Protein AF-A0A936BGB7-F1 (afdb_monomer_lite)

Radius of gyration: 13.97 Å; chains: 1; bounding box: 27×33×32 Å

pLDDT: mean 91.5, std 5.81, range [65.75, 97.38]

Foldseek 3Di:
DVPPPDDDLCLLVVLCVQQCCQCQPVVVVGHHALSPVSNLVSCCVVPNPVLSVLLVVQLVVLCVVVPPVPNVVSNVRSLVSSLVCCVVPPVRPSVNVSSVSSNVSNVVRVVD

Secondary structure (DSSP, 8-state):
-TTT---STHHHHHHHHHHHHHHTBGGGTTB----HHHHHHHHHHHHTTHHHHHHHHHHHHHHHHH-GGGHHHHHHHHHHHHHHHHHHH---HHHHHHHHHHHHHHHHHHH-

Sequence (112 aa):
YQLWGWRDWWMVLIALAPGLGHAFSPFLGGRGGKALAALLGSWIGLTLWRVPAVMLISLTFFFLLFKRKHELWAILATLAVACAYLLLFNPSPLLLTILATHLLLILWTHKR

Structure (mmCIF, N/CA/C/O backbone):
data_AF-A0A936BGB7-F1
#
_entry.id   AF-A0A936BGB7-F1
#
loop_
_atom_site.group_PDB
_atom_site.id
_atom_site.type_symbol
_atom_site.label_atom_id
_atom_site.label_alt_id
_atom_site.label_comp_id
_atom_site.label_asym_id
_atom_site.label_entity_id
_atom_site.label_seq_id
_atom_site.pdbx_PDB_ins_code
_atom_site.Cartn_x
_atom_site.Cartn_y
_atom_site.Cartn_z
_atom_site.occupancy
_atom_site.B_iso_or_equiv
_atom_site.auth_seq_id
_atom_site.auth_comp_id
_atom_site.auth_asym_id
_atom_site.auth_atom_id
_atom_site.pdbx_PDB_model_num
ATOM 1 N N . TYR A 1 1 ? 5.426 -12.786 -7.651 1.00 81.81 1 TYR A N 1
ATOM 2 C CA . TYR A 1 1 ? 5.508 -11.727 -8.681 1.00 81.81 1 TYR A CA 1
ATOM 3 C C . TYR A 1 1 ? 6.886 -11.692 -9.335 1.00 81.81 1 TYR A C 1
ATOM 5 O O . TYR A 1 1 ? 7.006 -12.198 -10.436 1.00 81.81 1 TYR A O 1
ATOM 13 N N . GLN A 1 2 ? 7.935 -11.176 -8.676 1.00 85.38 2 GLN A N 1
ATOM 14 C CA . GLN A 1 2 ? 9.247 -10.972 -9.325 1.00 85.38 2 GLN A CA 1
ATOM 15 C C . GLN A 1 2 ? 9.944 -12.278 -9.737 1.00 85.38 2 GLN A C 1
ATOM 17 O O . GLN A 1 2 ? 10.492 -12.352 -10.826 1.00 85.38 2 GLN A O 1
ATOM 22 N N . LEU A 1 3 ? 9.896 -13.306 -8.882 1.00 85.94 3 LEU A N 1
ATOM 23 C CA . LEU A 1 3 ? 10.610 -14.570 -9.118 1.00 85.94 3 LEU A CA 1
ATOM 24 C C . LEU A 1 3 ? 9.944 -15.451 -10.183 1.00 85.94 3 LEU A C 1
ATOM 26 O O . LEU A 1 3 ? 10.626 -16.074 -10.983 1.00 85.94 3 LEU A O 1
ATOM 30 N N . TRP A 1 4 ? 8.611 -15.510 -10.177 1.00 86.38 4 TRP A N 1
ATOM 31 C CA . TRP A 1 4 ? 7.833 -16.418 -11.034 1.00 86.38 4 TRP A CA 1
ATOM 32 C C . TRP A 1 4 ? 7.143 -15.718 -12.208 1.00 86.38 4 TRP A C 1
ATOM 34 O O . TRP A 1 4 ? 6.424 -16.354 -12.967 1.00 86.38 4 TRP A O 1
ATOM 44 N N . GLY A 1 5 ? 7.308 -14.401 -12.344 1.00 86.00 5 GLY A N 1
ATOM 45 C CA . GLY A 1 5 ? 6.757 -13.636 -13.463 1.00 86.00 5 GLY A CA 1
ATOM 46 C C . GLY A 1 5 ? 5.229 -13.536 -13.512 1.00 86.00 5 GLY A C 1
ATOM 47 O O . GLY A 1 5 ? 4.703 -13.030 -14.495 1.00 86.00 5 GLY A O 1
ATOM 48 N N . TRP A 1 6 ? 4.507 -13.979 -12.479 1.00 88.81 6 TRP A N 1
ATOM 49 C CA . TRP A 1 6 ? 3.046 -13.871 -12.425 1.00 88.81 6 TRP A CA 1
ATOM 50 C C . TRP A 1 6 ? 2.609 -12.406 -12.448 1.00 88.81 6 TRP A C 1
ATOM 52 O O . TRP A 1 6 ? 3.138 -11.608 -11.668 1.00 88.81 6 TRP A O 1
ATOM 62 N N . ARG A 1 7 ? 1.666 -12.068 -13.340 1.00 89.94 7 ARG A N 1
ATOM 63 C CA . ARG A 1 7 ? 1.117 -10.707 -13.527 1.00 89.94 7 ARG A CA 1
ATOM 64 C C . ARG A 1 7 ? -0.391 -10.670 -13.786 1.00 89.94 7 ARG A C 1
ATOM 66 O O . ARG A 1 7 ? -0.916 -9.649 -14.220 1.00 89.94 7 ARG A O 1
ATOM 73 N N . ASP A 1 8 ? -1.081 -11.768 -13.534 1.00 93.38 8 ASP A N 1
ATOM 74 C CA . ASP A 1 8 ? -2.517 -11.859 -13.761 1.00 93.38 8 ASP A CA 1
ATOM 75 C C . ASP A 1 8 ? -3.323 -11.108 -12.695 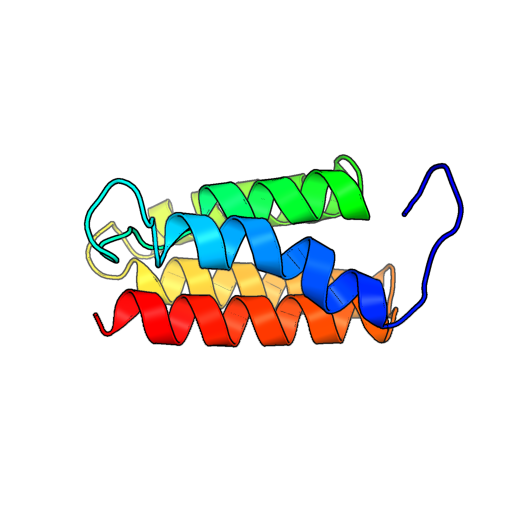1.00 93.38 8 ASP A C 1
ATOM 77 O O . ASP A 1 8 ? -2.869 -10.843 -11.579 1.00 93.38 8 ASP A O 1
ATOM 81 N N . TRP A 1 9 ? -4.585 -10.836 -13.008 1.00 93.06 9 TRP A N 1
ATOM 82 C CA . TRP A 1 9 ? -5.484 -10.065 -12.150 1.00 93.06 9 TRP A CA 1
ATOM 83 C C . TRP A 1 9 ? -5.840 -10.734 -10.817 1.00 93.06 9 TRP A C 1
ATOM 85 O O . TRP A 1 9 ? -6.138 -10.036 -9.849 1.00 93.06 9 TRP A O 1
ATOM 95 N N . TRP A 1 10 ? -5.739 -12.062 -10.705 1.00 94.00 10 TRP A N 1
ATOM 96 C CA . TRP A 1 10 ? -5.962 -12.763 -9.431 1.00 94.00 10 TRP A CA 1
ATOM 97 C C . TRP A 1 10 ? -4.952 -12.360 -8.347 1.00 94.00 10 TRP A C 1
ATOM 99 O O . TRP A 1 10 ? -5.226 -12.490 -7.153 1.00 94.00 10 TRP A O 1
ATOM 109 N N . MET A 1 11 ? -3.818 -11.776 -8.738 1.00 94.12 11 MET A N 1
ATOM 110 C CA . MET A 1 11 ? -2.843 -11.230 -7.801 1.00 94.12 11 MET A CA 1
ATOM 111 C C . MET A 1 11 ? -3.380 -10.067 -6.970 1.00 94.12 11 MET A C 1
ATOM 113 O O . MET A 1 11 ? -2.880 -9.851 -5.868 1.00 94.12 11 MET A O 1
ATOM 117 N N . VAL A 1 12 ? -4.401 -9.347 -7.451 1.00 95.00 12 VAL A N 1
ATOM 118 C CA . VAL A 1 12 ? -5.069 -8.300 -6.665 1.00 95.00 12 VAL A CA 1
ATOM 119 C C . VAL A 1 12 ? -5.669 -8.897 -5.396 1.00 95.00 12 VAL A C 1
ATOM 121 O O . VAL A 1 12 ? -5.449 -8.376 -4.305 1.00 95.00 12 VAL A O 1
ATOM 124 N N . LEU A 1 13 ? -6.353 -10.038 -5.518 1.00 94.69 13 LEU A N 1
ATOM 125 C CA . LEU A 1 13 ? -6.955 -10.731 -4.379 1.00 94.69 13 LEU A CA 1
ATOM 126 C C . LEU A 1 13 ? -5.888 -11.218 -3.397 1.00 94.69 13 LEU A C 1
ATOM 128 O O . LEU A 1 13 ? -6.051 -11.068 -2.190 1.00 94.69 13 LEU A O 1
ATOM 132 N N . ILE A 1 14 ? -4.769 -11.735 -3.906 1.00 94.94 14 ILE A N 1
ATOM 133 C CA . ILE A 1 14 ? -3.655 -12.193 -3.065 1.00 94.94 14 ILE A CA 1
ATOM 134 C C . ILE A 1 14 ? -2.999 -11.034 -2.323 1.00 94.94 14 ILE A C 1
ATOM 136 O O . ILE A 1 14 ? -2.705 -11.159 -1.137 1.00 94.94 14 ILE A O 1
ATOM 140 N N . ALA A 1 15 ? -2.769 -9.909 -2.998 1.00 95.31 15 ALA A N 1
ATOM 141 C C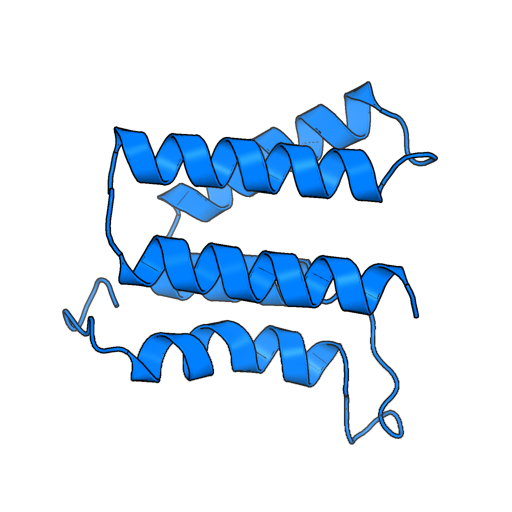A . ALA A 1 15 ? -2.170 -8.734 -2.378 1.00 95.31 15 ALA A CA 1
ATOM 142 C C . ALA A 1 15 ? -3.078 -8.130 -1.296 1.00 95.31 15 ALA A C 1
ATOM 144 O O . ALA A 1 15 ? -2.581 -7.649 -0.277 1.00 95.31 15 ALA A O 1
ATOM 145 N N . LEU A 1 16 ? -4.396 -8.201 -1.504 1.00 95.19 16 LEU A N 1
ATOM 146 C CA . LEU A 1 16 ? -5.406 -7.648 -0.608 1.00 95.19 16 LEU A CA 1
ATOM 147 C C . LEU A 1 16 ? -5.734 -8.572 0.579 1.00 95.19 16 LEU A C 1
ATOM 149 O O . LEU A 1 16 ? -6.092 -8.082 1.653 1.00 95.19 16 LEU A O 1
ATOM 153 N N . ALA A 1 17 ? -5.592 -9.892 0.418 1.00 94.69 17 ALA A N 1
ATOM 154 C CA . ALA A 1 17 ? -5.969 -10.890 1.421 1.00 94.69 17 ALA A CA 1
ATOM 155 C C . ALA A 1 17 ? -5.344 -10.658 2.815 1.00 94.69 17 ALA A C 1
ATOM 157 O O . ALA A 1 17 ? -6.096 -10.694 3.792 1.00 94.69 17 ALA A O 1
ATOM 158 N N . PRO A 1 18 ? -4.039 -10.341 2.963 1.00 93.12 18 PRO A N 1
ATOM 159 C CA . PRO A 1 18 ? -3.457 -10.027 4.269 1.00 93.12 18 PRO A CA 1
ATOM 160 C C . PRO A 1 18 ? -4.099 -8.804 4.933 1.00 93.12 18 PRO A C 1
ATOM 162 O O . PRO A 1 18 ? -4.346 -8.806 6.139 1.00 93.12 18 PRO A O 1
ATOM 165 N N . GLY A 1 19 ? -4.390 -7.760 4.149 1.00 93.69 19 GLY A N 1
ATOM 166 C CA . GLY A 1 19 ? -5.019 -6.541 4.653 1.00 93.69 19 GLY A CA 1
ATOM 167 C C . GLY A 1 19 ? -6.450 -6.786 5.125 1.00 93.69 19 GLY A C 1
ATOM 168 O O . GLY A 1 19 ? -6.820 -6.365 6.220 1.00 93.69 19 GLY A O 1
ATOM 169 N N . LEU A 1 20 ? -7.228 -7.530 4.334 1.00 92.19 20 LEU A N 1
ATOM 170 C CA . LEU A 1 20 ? -8.587 -7.934 4.695 1.00 92.19 20 LEU A CA 1
ATOM 171 C C . LEU A 1 20 ? -8.606 -8.844 5.922 1.00 92.19 20 LEU A C 1
ATOM 173 O O . LEU A 1 20 ? -9.389 -8.596 6.831 1.00 92.19 20 LEU A O 1
ATOM 177 N N . GLY A 1 21 ? -7.724 -9.842 5.989 1.00 90.81 21 GLY A N 1
ATOM 178 C CA . GLY A 1 21 ? -7.631 -10.743 7.139 1.00 90.81 21 GLY A CA 1
ATOM 179 C C . GLY A 1 21 ? -7.246 -10.022 8.433 1.00 90.81 21 GLY A C 1
ATOM 180 O O . GLY A 1 21 ? -7.756 -10.354 9.499 1.00 90.81 21 GLY A O 1
ATOM 181 N N . HIS A 1 22 ? -6.397 -8.991 8.354 1.00 90.00 22 HIS A N 1
ATOM 182 C CA . HIS A 1 22 ? -6.068 -8.168 9.518 1.00 90.00 22 HIS A CA 1
ATOM 183 C C . HIS A 1 22 ? -7.221 -7.245 9.935 1.00 90.00 22 HIS A C 1
ATOM 185 O O . HIS A 1 22 ? -7.446 -7.048 11.127 1.00 90.00 22 HIS A O 1
ATOM 191 N N . ALA A 1 23 ? -7.942 -6.667 8.972 1.00 89.38 23 ALA A N 1
ATOM 192 C CA . ALA A 1 23 ? -9.064 -5.776 9.251 1.00 89.38 23 ALA A CA 1
ATOM 193 C C . ALA A 1 23 ? -10.336 -6.524 9.703 1.00 89.38 23 ALA A C 1
ATOM 195 O O . ALA A 1 23 ? -11.139 -5.977 10.456 1.00 89.38 23 ALA A O 1
ATOM 196 N N . PHE A 1 24 ? -10.497 -7.779 9.277 1.00 87.62 24 PHE A N 1
ATOM 197 C CA . PHE A 1 24 ? -11.594 -8.679 9.625 1.00 87.62 24 PHE A CA 1
ATOM 198 C C . PHE A 1 24 ? -11.047 -10.009 10.141 1.00 87.62 24 PHE A C 1
ATOM 200 O O . PHE A 1 24 ? -11.153 -11.046 9.485 1.00 87.62 24 PHE A O 1
ATOM 207 N N . SER A 1 25 ? -10.450 -9.992 11.331 1.00 86.69 25 SER A N 1
ATOM 208 C CA . SER A 1 25 ? -9.905 -11.220 11.901 1.00 86.69 25 SER A CA 1
ATOM 209 C C . SER A 1 25 ? -11.034 -12.128 12.414 1.00 86.69 25 SER A C 1
ATOM 211 O O . SER A 1 25 ? -11.759 -11.724 13.331 1.00 86.69 25 SER A O 1
ATOM 213 N N . PRO A 1 26 ? -11.193 -13.361 11.892 1.00 85.75 26 PRO A N 1
ATOM 214 C CA . PRO A 1 26 ? -12.209 -14.295 12.383 1.00 85.75 26 PRO A CA 1
ATOM 215 C C . PRO A 1 26 ? -11.947 -14.695 13.842 1.00 85.75 26 PRO A C 1
ATOM 217 O O . PRO A 1 26 ? -12.884 -14.850 14.620 1.00 85.75 26 PRO A O 1
ATOM 220 N N . PHE A 1 27 ? -10.676 -14.751 14.248 1.00 89.00 27 PHE A N 1
ATOM 221 C CA . PHE A 1 27 ? -10.262 -15.072 15.617 1.00 89.00 27 PHE A CA 1
ATOM 222 C C . PHE A 1 27 ? -10.582 -13.966 16.630 1.00 89.00 27 PHE A C 1
ATOM 224 O O . PHE A 1 27 ? -10.638 -14.228 17.826 1.00 89.00 27 PHE A O 1
ATOM 231 N N . LEU A 1 28 ? -10.806 -12.733 16.164 1.00 86.12 28 LEU A N 1
ATOM 232 C CA . LEU A 1 28 ? -11.163 -11.583 17.002 1.00 86.12 28 LEU A CA 1
ATOM 233 C C . LEU A 1 28 ? -12.626 -11.157 16.795 1.00 86.12 28 LEU A C 1
ATOM 235 O O . LEU A 1 28 ? -12.987 -10.002 17.032 1.00 86.12 28 LEU A O 1
ATOM 239 N N . GLY A 1 29 ? -13.479 -12.071 16.320 1.00 87.19 29 GLY A N 1
ATOM 240 C CA . GLY A 1 29 ? -14.903 -11.806 16.102 1.00 87.19 29 GLY A CA 1
ATOM 241 C C . GLY A 1 29 ? -15.162 -10.736 15.039 1.00 87.19 29 GLY A C 1
ATOM 242 O O . GLY A 1 29 ? -16.046 -9.900 15.210 1.00 87.19 29 GLY A O 1
ATOM 243 N N . GLY A 1 30 ? -14.351 -10.709 13.977 1.00 84.19 30 GLY A N 1
ATOM 244 C CA . GLY A 1 30 ? -14.463 -9.745 12.880 1.00 84.19 30 GLY A CA 1
ATOM 245 C C . GLY A 1 30 ? -13.918 -8.350 13.198 1.00 84.19 30 GLY A C 1
ATOM 246 O O . GLY A 1 30 ? -14.122 -7.430 12.406 1.00 84.19 30 GLY A O 1
ATOM 247 N N . ARG A 1 31 ? -13.231 -8.179 14.335 1.00 83.06 31 ARG A N 1
ATOM 248 C CA . ARG A 1 31 ? -12.582 -6.921 14.730 1.00 83.06 31 ARG A CA 1
ATOM 249 C C . ARG A 1 31 ? -11.118 -6.932 14.304 1.00 83.06 31 ARG A C 1
ATOM 251 O O . ARG A 1 31 ? -10.433 -7.943 14.444 1.00 83.06 31 ARG A O 1
ATOM 258 N N . GLY A 1 32 ? -10.635 -5.804 13.801 1.00 86.12 32 GLY A N 1
ATOM 259 C CA . GLY A 1 32 ? -9.284 -5.680 13.268 1.00 86.12 32 GLY A CA 1
ATOM 260 C C . GLY A 1 32 ? -8.749 -4.257 13.336 1.00 86.12 32 GLY A C 1
ATOM 261 O O . GLY A 1 32 ? -9.436 -3.346 13.792 1.00 86.12 32 GLY A O 1
ATOM 262 N N . GLY A 1 33 ? -7.500 -4.087 12.907 1.00 86.31 33 GLY A N 1
ATOM 263 C CA . GLY A 1 33 ? -6.814 -2.794 12.878 1.00 86.31 33 GLY A CA 1
ATOM 264 C C . GLY A 1 33 ? -6.764 -2.155 11.487 1.00 86.31 33 GLY A C 1
ATOM 265 O O . GLY A 1 33 ? -7.352 -2.643 10.524 1.00 86.31 33 GLY A O 1
ATOM 266 N N . LYS A 1 34 ? -5.968 -1.086 11.358 1.00 84.31 34 LYS A N 1
ATOM 267 C CA . LYS A 1 34 ? -5.785 -0.295 10.120 1.00 84.31 34 LYS A CA 1
ATOM 268 C C . LYS A 1 34 ? -5.043 -1.015 8.980 1.00 84.31 34 LYS A C 1
ATOM 270 O O . LYS A 1 34 ? -4.792 -0.420 7.939 1.00 84.31 34 LYS A O 1
ATOM 275 N N . ALA A 1 35 ? -4.624 -2.266 9.188 1.00 89.69 35 ALA A N 1
ATOM 276 C CA . ALA A 1 35 ? -3.976 -3.147 8.206 1.00 89.69 35 ALA A CA 1
ATOM 277 C C . ALA A 1 35 ? -2.653 -2.659 7.572 1.00 89.69 35 ALA A C 1
ATOM 279 O O . ALA A 1 35 ? -2.055 -3.397 6.794 1.00 89.69 35 ALA A O 1
ATOM 280 N N . LEU A 1 36 ? -2.135 -1.480 7.932 1.00 89.75 36 LEU A N 1
ATOM 281 C CA . LEU A 1 36 ? -1.007 -0.834 7.249 1.00 89.75 36 LEU A CA 1
ATOM 282 C C . LEU A 1 36 ? 0.254 -1.713 7.147 1.00 89.75 36 LEU A C 1
ATOM 284 O O . LEU A 1 36 ? 0.873 -1.782 6.088 1.00 89.75 36 LEU A O 1
ATOM 288 N N . ALA A 1 37 ? 0.602 -2.434 8.217 1.00 91.50 37 ALA A N 1
ATOM 289 C CA . ALA A 1 37 ? 1.747 -3.348 8.221 1.00 91.50 37 ALA A CA 1
ATOM 290 C C . ALA A 1 37 ? 1.548 -4.547 7.275 1.00 91.50 37 ALA A C 1
ATOM 292 O O . ALA A 1 37 ? 2.472 -4.926 6.556 1.00 91.50 37 ALA A O 1
ATOM 293 N N . ALA A 1 38 ? 0.336 -5.109 7.224 1.00 93.12 38 ALA A N 1
ATOM 294 C CA . ALA A 1 38 ? 0.007 -6.210 6.320 1.00 93.12 38 ALA A CA 1
ATOM 295 C C . ALA A 1 38 ? 0.071 -5.768 4.848 1.00 93.12 38 ALA A C 1
ATOM 297 O O . ALA A 1 38 ? 0.573 -6.505 4.001 1.00 93.12 38 ALA A O 1
ATOM 298 N N . LEU A 1 39 ? -0.368 -4.538 4.557 1.00 94.25 39 LEU A N 1
ATOM 299 C CA . LEU A 1 39 ? -0.287 -3.944 3.220 1.00 94.25 39 LEU A CA 1
ATOM 300 C C . LEU A 1 39 ? 1.159 -3.662 2.794 1.00 94.25 39 LEU A C 1
ATOM 302 O O . LEU A 1 39 ? 1.533 -3.922 1.655 1.00 94.25 39 LEU A O 1
ATOM 306 N N . LEU A 1 40 ? 2.009 -3.173 3.700 1.00 94.38 40 LEU A N 1
ATOM 307 C CA . LEU A 1 40 ? 3.447 -3.071 3.427 1.00 94.38 40 LEU A CA 1
ATOM 308 C C . LEU A 1 40 ? 4.062 -4.450 3.138 1.00 94.38 40 LEU A C 1
ATOM 310 O O . LEU A 1 40 ? 4.868 -4.579 2.218 1.00 94.38 40 LEU A O 1
ATOM 314 N N . GLY A 1 41 ? 3.640 -5.487 3.866 1.00 94.50 41 GLY A N 1
ATOM 315 C CA . GLY A 1 41 ? 4.054 -6.870 3.626 1.00 94.50 41 GLY A CA 1
ATOM 316 C C . GLY A 1 41 ? 3.711 -7.375 2.221 1.00 94.50 41 GLY A C 1
ATOM 317 O O . GLY A 1 41 ? 4.559 -7.982 1.562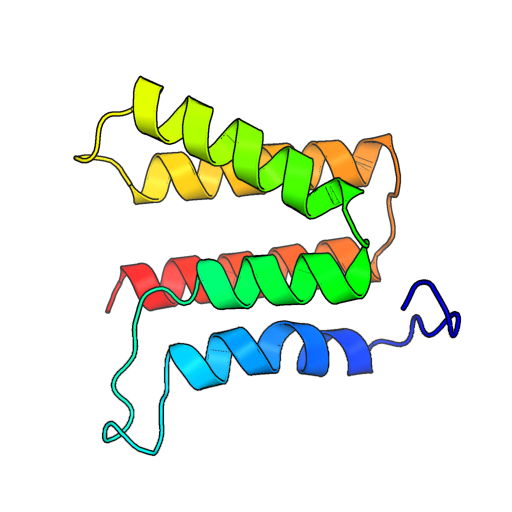 1.00 94.50 41 GLY A O 1
ATOM 318 N N . SER A 1 42 ? 2.513 -7.081 1.707 1.00 95.81 42 SER A N 1
ATOM 319 C CA . SER A 1 42 ? 2.152 -7.469 0.337 1.00 95.81 42 SER A CA 1
ATOM 320 C C . SER A 1 42 ? 3.017 -6.751 -0.705 1.00 95.81 42 SER A C 1
ATOM 322 O O . SER A 1 42 ? 3.479 -7.382 -1.659 1.00 95.81 42 SER A O 1
ATOM 324 N N . TRP A 1 43 ? 3.367 -5.480 -0.483 1.00 96.06 43 TRP A N 1
ATOM 325 C CA . TRP A 1 43 ? 4.321 -4.760 -1.335 1.00 96.06 43 TRP A CA 1
ATOM 326 C C . TRP A 1 43 ? 5.728 -5.364 -1.342 1.00 96.06 43 TRP A C 1
ATOM 328 O O . TRP A 1 43 ? 6.392 -5.308 -2.385 1.00 96.06 43 TRP A O 1
ATOM 338 N N . ILE A 1 44 ? 6.162 -5.990 -0.241 1.00 94.75 44 ILE A N 1
ATOM 339 C CA . ILE A 1 44 ? 7.419 -6.754 -0.204 1.00 94.75 44 ILE A CA 1
ATOM 340 C C . ILE A 1 44 ? 7.333 -7.961 -1.142 1.00 94.75 44 ILE A C 1
ATOM 342 O O . ILE A 1 44 ? 8.202 -8.153 -1.992 1.00 94.75 44 ILE A O 1
ATOM 346 N N . GLY A 1 45 ? 6.247 -8.733 -1.080 1.00 92.81 45 GLY A N 1
ATOM 347 C CA . GLY A 1 45 ? 6.043 -9.873 -1.984 1.00 92.81 45 GLY A CA 1
ATOM 348 C C . GLY A 1 45 ? 5.939 -9.482 -3.468 1.00 92.81 45 GLY A C 1
ATOM 349 O O . GLY A 1 45 ? 6.348 -10.240 -4.355 1.00 92.81 45 GLY A O 1
ATOM 350 N N . LEU A 1 46 ? 5.414 -8.288 -3.759 1.00 93.62 46 LEU A N 1
ATOM 351 C CA . LEU A 1 46 ? 5.228 -7.793 -5.126 1.00 93.62 46 LEU A CA 1
ATOM 352 C C . LEU A 1 46 ? 6.486 -7.144 -5.709 1.00 93.62 46 LEU A C 1
ATOM 354 O O . LEU A 1 46 ? 6.784 -7.309 -6.889 1.00 93.62 46 LEU A O 1
ATOM 358 N N . THR A 1 47 ? 7.237 -6.385 -4.916 1.00 93.88 47 THR A N 1
ATOM 359 C CA . THR A 1 47 ? 8.299 -5.504 -5.440 1.00 93.88 47 THR A CA 1
ATOM 360 C C . THR A 1 47 ? 9.631 -5.641 -4.713 1.00 93.88 47 THR A C 1
ATOM 362 O O . THR A 1 47 ? 10.550 -4.852 -4.951 1.00 93.88 47 THR A O 1
ATOM 365 N N . LEU A 1 48 ? 9.753 -6.677 -3.879 1.00 92.12 48 LEU A N 1
ATOM 366 C CA . LEU A 1 48 ? 10.900 -6.935 -3.018 1.00 92.12 48 LEU A CA 1
ATOM 367 C C . LEU A 1 48 ? 11.110 -5.751 -2.074 1.00 92.12 48 LEU A C 1
ATOM 369 O O . LEU A 1 48 ? 10.315 -5.535 -1.174 1.00 92.12 48 LEU A O 1
ATOM 373 N N . TRP A 1 49 ? 12.146 -4.949 -2.275 1.00 93.25 49 TRP A N 1
ATOM 374 C CA . TRP A 1 49 ? 12.459 -3.838 -1.379 1.00 93.25 49 TRP A CA 1
ATOM 375 C C . TRP A 1 49 ? 12.043 -2.470 -1.933 1.00 93.25 49 TRP A C 1
ATOM 377 O O . TRP A 1 49 ? 11.942 -1.519 -1.166 1.00 93.25 49 TRP A O 1
ATOM 387 N N . ARG A 1 50 ? 11.786 -2.345 -3.244 1.00 93.81 50 ARG A N 1
ATOM 388 C CA . ARG A 1 50 ? 11.706 -1.041 -3.929 1.00 93.81 50 ARG A CA 1
ATOM 389 C C . ARG A 1 50 ? 10.543 -0.175 -3.442 1.00 93.81 50 ARG A C 1
ATOM 391 O O . ARG A 1 50 ? 10.770 0.898 -2.891 1.00 93.81 50 ARG A O 1
ATOM 398 N N . VAL A 1 51 ? 9.303 -0.637 -3.617 1.00 94.94 51 VAL A N 1
ATOM 399 C CA . VAL A 1 51 ? 8.118 0.124 -3.180 1.00 94.94 51 VAL A CA 1
ATOM 400 C C . VAL A 1 51 ? 8.017 0.182 -1.651 1.00 94.94 51 VAL A C 1
ATOM 402 O O . VAL A 1 51 ? 7.777 1.274 -1.141 1.00 94.94 51 VAL A O 1
ATOM 405 N N . PRO A 1 52 ? 8.272 -0.904 -0.888 1.00 95.69 52 PRO A N 1
ATOM 406 C CA . PRO A 1 52 ? 8.287 -0.842 0.572 1.00 95.69 52 PRO A CA 1
ATOM 407 C C . PRO A 1 52 ? 9.265 0.184 1.136 1.00 95.69 52 PRO A C 1
ATOM 409 O O . PRO A 1 52 ? 8.897 0.898 2.062 1.00 95.69 52 PRO A O 1
ATOM 412 N N . ALA A 1 53 ? 10.474 0.308 0.578 1.00 96.50 53 ALA A N 1
ATOM 413 C CA . ALA A 1 53 ? 11.438 1.311 1.024 1.00 96.50 53 ALA A CA 1
ATOM 414 C C . ALA A 1 53 ? 10.914 2.733 0.785 1.00 96.50 53 ALA A C 1
ATOM 416 O O . ALA A 1 53 ? 10.927 3.554 1.700 1.00 96.50 53 ALA A O 1
ATOM 417 N N . VAL A 1 54 ? 10.380 3.006 -0.411 1.00 96.94 54 VAL A N 1
ATOM 418 C CA . VAL A 1 54 ? 9.767 4.305 -0.739 1.00 96.94 54 VAL A CA 1
ATOM 419 C C . VAL A 1 54 ? 8.606 4.614 0.204 1.00 96.94 54 VAL A C 1
ATOM 421 O O . VAL A 1 54 ? 8.521 5.717 0.748 1.00 96.94 54 VAL A O 1
ATOM 424 N N . MET A 1 55 ? 7.729 3.638 0.446 1.00 96.19 55 MET A N 1
ATOM 425 C CA . MET A 1 55 ? 6.600 3.797 1.357 1.00 96.19 55 MET A CA 1
ATOM 426 C C . MET A 1 55 ? 7.059 4.025 2.799 1.00 96.19 55 MET A C 1
ATOM 428 O O . MET A 1 55 ? 6.544 4.922 3.450 1.00 96.19 55 MET A O 1
ATOM 432 N N . LEU A 1 56 ? 8.040 3.275 3.301 1.00 95.69 56 LEU A N 1
ATOM 433 C CA . LEU A 1 56 ? 8.515 3.390 4.681 1.00 95.69 56 LEU A CA 1
ATOM 434 C C . LEU A 1 56 ? 9.223 4.726 4.944 1.00 95.69 56 LEU A C 1
ATOM 436 O O . LEU A 1 56 ? 8.979 5.361 5.973 1.00 95.69 56 LEU A O 1
ATOM 440 N N . ILE A 1 57 ? 10.063 5.171 4.005 1.00 96.81 57 ILE A N 1
ATOM 441 C CA . ILE A 1 57 ? 10.763 6.458 4.088 1.00 96.81 57 ILE A CA 1
ATOM 442 C C . ILE A 1 57 ? 9.750 7.604 4.047 1.00 96.81 57 ILE A C 1
ATOM 444 O O . ILE A 1 57 ? 9.758 8.462 4.930 1.00 96.81 57 ILE A O 1
ATOM 448 N N . SER A 1 58 ? 8.842 7.601 3.066 1.00 96.12 58 SER A N 1
ATOM 449 C CA . SER A 1 58 ? 7.826 8.654 2.941 1.00 96.12 58 SER A CA 1
ATOM 450 C C . SER A 1 58 ? 6.853 8.664 4.120 1.00 96.12 58 SER A C 1
ATOM 452 O O . SER A 1 58 ? 6.525 9.732 4.623 1.00 96.12 58 SER A O 1
ATOM 454 N N . LEU A 1 59 ? 6.443 7.496 4.621 1.00 94.38 59 LEU A N 1
ATOM 455 C CA . LEU A 1 59 ? 5.577 7.384 5.795 1.00 94.38 59 LEU A CA 1
ATOM 456 C C . LEU A 1 59 ? 6.240 7.954 7.042 1.00 94.38 59 LEU A C 1
ATOM 458 O O . LEU A 1 59 ? 5.631 8.767 7.732 1.00 94.38 59 LEU A O 1
ATOM 462 N N . THR A 1 60 ? 7.494 7.586 7.302 1.00 94.31 60 THR A N 1
ATOM 463 C CA . THR A 1 60 ? 8.270 8.149 8.416 1.00 94.31 60 THR A CA 1
ATOM 464 C C . THR A 1 60 ? 8.374 9.667 8.290 1.00 94.31 60 THR A C 1
ATOM 466 O O . THR A 1 60 ? 8.082 10.390 9.241 1.00 94.31 60 THR A O 1
ATOM 469 N N . PHE A 1 61 ? 8.717 10.160 7.099 1.00 95.56 61 PHE A N 1
ATOM 470 C CA . PHE A 1 61 ? 8.823 11.589 6.818 1.00 95.56 61 PHE A CA 1
ATOM 471 C C . PHE A 1 61 ? 7.504 12.335 7.071 1.00 95.56 61 PHE A C 1
ATOM 473 O O . PHE A 1 61 ? 7.480 13.317 7.812 1.00 95.56 61 PHE A O 1
ATOM 480 N N . PHE A 1 62 ? 6.383 11.848 6.534 1.00 94.56 62 PHE A N 1
ATOM 481 C CA . PHE A 1 62 ? 5.085 12.499 6.711 1.00 94.56 62 PHE A CA 1
ATOM 482 C C . PHE A 1 62 ? 4.540 12.389 8.137 1.00 94.56 62 PHE A C 1
ATOM 484 O O . PHE A 1 62 ? 3.902 13.328 8.610 1.00 94.56 62 PHE A O 1
ATOM 491 N N . PHE A 1 63 ? 4.821 11.301 8.859 1.00 91.56 63 PHE A N 1
ATOM 492 C CA . PHE A 1 63 ? 4.481 11.210 10.282 1.00 91.56 63 PHE A CA 1
ATOM 493 C C . PHE A 1 63 ? 5.215 12.253 11.126 1.00 91.56 63 PHE A C 1
ATOM 495 O O . PHE A 1 63 ? 4.621 12.816 12.050 1.00 91.56 63 PHE A O 1
ATOM 502 N N . LEU A 1 64 ? 6.487 12.518 10.812 1.00 92.25 64 LEU A N 1
ATOM 503 C CA . LEU A 1 64 ? 7.269 13.559 11.476 1.00 92.25 64 LEU A CA 1
ATOM 504 C C . LEU A 1 64 ? 6.751 14.961 11.121 1.00 92.25 64 LEU A C 1
ATOM 506 O O . LEU A 1 64 ? 6.645 15.806 12.008 1.00 92.25 64 LEU A O 1
ATOM 510 N N . LEU A 1 65 ? 6.364 15.189 9.861 1.00 91.88 65 LEU A N 1
ATOM 511 C CA . LEU A 1 65 ? 5.832 16.475 9.399 1.00 91.88 65 LEU A CA 1
ATOM 512 C C . LEU A 1 65 ? 4.450 16.809 9.975 1.00 91.88 65 LEU A C 1
ATOM 514 O O . LEU A 1 65 ? 4.258 17.881 10.544 1.00 91.88 65 LEU A O 1
ATOM 518 N N . PHE A 1 66 ? 3.473 15.911 9.829 1.00 87.25 66 PHE A N 1
ATOM 519 C CA . PHE A 1 66 ? 2.077 16.200 10.179 1.00 87.25 66 PHE A CA 1
ATOM 520 C C . PHE A 1 66 ? 1.763 16.024 11.667 1.00 87.25 66 PHE A C 1
ATOM 522 O O . PHE A 1 66 ? 0.693 16.437 12.123 1.00 87.25 66 PHE A O 1
ATOM 529 N N . LYS A 1 67 ? 2.704 15.453 12.434 1.00 76.00 67 LYS A N 1
ATOM 530 C CA . LYS A 1 67 ? 2.537 15.018 13.828 1.00 76.00 67 LYS A CA 1
ATOM 531 C C . LYS A 1 67 ? 1.418 13.967 13.962 1.00 76.00 67 LYS A C 1
ATOM 533 O O . LYS A 1 67 ? 0.496 13.868 13.155 1.00 76.00 67 LYS A O 1
ATOM 538 N N . ARG A 1 68 ? 1.455 13.162 15.031 1.00 67.75 68 ARG A N 1
ATOM 539 C CA . ARG A 1 68 ? 0.533 12.015 15.234 1.00 67.75 68 ARG A CA 1
ATOM 540 C C . ARG A 1 68 ? -0.968 12.340 15.137 1.00 67.75 68 ARG A C 1
ATOM 542 O O . ARG A 1 68 ? -1.761 11.431 14.930 1.00 67.75 68 ARG A O 1
ATOM 549 N N . LYS A 1 69 ? -1.368 13.608 15.268 1.00 72.81 69 LYS A N 1
ATOM 550 C CA . LYS A 1 69 ? -2.774 14.040 15.225 1.00 72.81 69 LYS A CA 1
ATOM 551 C C . LYS A 1 69 ? -3.429 13.868 13.843 1.00 72.81 69 LYS A C 1
ATOM 553 O O . LYS A 1 69 ? -4.647 13.757 13.775 1.00 72.81 69 LYS A O 1
ATOM 558 N N . HIS A 1 70 ? -2.640 13.809 12.766 1.00 82.44 70 HIS A N 1
ATOM 559 C CA . HIS A 1 70 ? -3.122 13.722 11.380 1.00 82.44 70 HIS A CA 1
ATOM 560 C C . HIS A 1 70 ? -2.604 12.468 10.657 1.00 82.44 70 HIS A C 1
ATOM 562 O O . HIS A 1 70 ? -2.154 12.527 9.515 1.00 82.44 70 HIS A O 1
ATOM 568 N N . GLU A 1 71 ? -2.688 11.315 11.322 1.00 86.50 71 GLU A N 1
ATOM 569 C CA . GLU A 1 71 ? -2.210 10.023 10.809 1.00 86.50 71 GLU A CA 1
ATOM 570 C C . GLU A 1 71 ? -2.746 9.675 9.407 1.00 86.50 71 GLU A C 1
ATOM 572 O O . GLU A 1 71 ? -1.971 9.261 8.546 1.00 86.50 71 GLU A O 1
ATOM 577 N N . LEU A 1 72 ? -4.041 9.895 9.138 1.00 89.69 72 LEU A N 1
ATOM 578 C CA . LEU A 1 72 ? -4.628 9.609 7.823 1.00 89.69 72 LEU A CA 1
ATOM 579 C C . LEU A 1 72 ? -3.942 10.392 6.696 1.00 89.69 72 LEU A C 1
ATOM 581 O O . LEU A 1 72 ? -3.681 9.836 5.634 1.00 89.69 72 LEU A O 1
ATOM 585 N N . TRP A 1 73 ? -3.616 11.664 6.931 1.00 90.19 73 TRP A N 1
ATOM 586 C CA . TRP A 1 73 ? -2.964 12.514 5.934 1.00 90.19 73 TRP A CA 1
ATOM 587 C C . TRP A 1 73 ? -1.546 12.043 5.628 1.00 90.19 73 TRP A C 1
ATOM 589 O O . TRP A 1 73 ? -1.151 12.038 4.464 1.00 90.19 73 TRP A O 1
ATOM 599 N N . ALA A 1 74 ? -0.813 11.571 6.641 1.00 93.00 74 ALA A N 1
ATOM 600 C CA . ALA A 1 74 ? 0.500 10.972 6.431 1.00 93.00 74 ALA A CA 1
ATOM 601 C C . ALA A 1 74 ? 0.411 9.709 5.561 1.00 93.00 74 ALA A C 1
ATOM 603 O O . ALA A 1 74 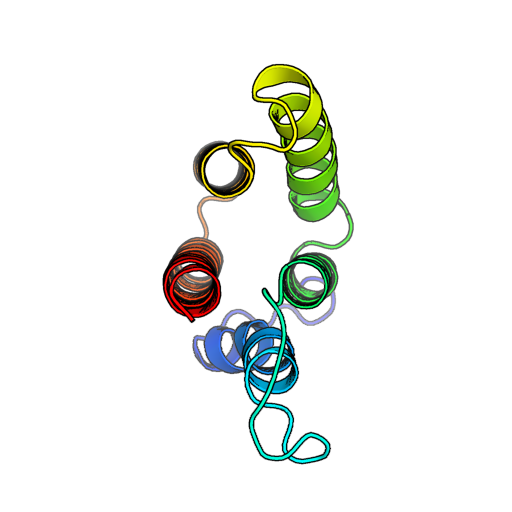? 1.168 9.568 4.603 1.00 93.00 74 ALA A O 1
ATOM 604 N N . ILE A 1 75 ? -0.563 8.832 5.831 1.00 92.94 75 ILE A N 1
ATOM 605 C CA . ILE A 1 75 ? -0.765 7.602 5.053 1.00 92.94 75 ILE A CA 1
ATOM 606 C C . ILE A 1 75 ? -1.186 7.917 3.608 1.00 92.94 75 ILE A C 1
ATOM 608 O O . ILE A 1 75 ? -0.661 7.318 2.670 1.00 92.94 75 ILE A O 1
ATOM 612 N N . LEU A 1 76 ? -2.104 8.868 3.404 1.00 94.25 76 LEU A N 1
ATOM 613 C CA . LEU A 1 76 ? -2.537 9.279 2.065 1.00 94.25 76 LEU A CA 1
ATOM 614 C C . LEU A 1 76 ? -1.391 9.905 1.263 1.00 94.25 76 LEU A C 1
ATOM 616 O O . LEU A 1 76 ? -1.230 9.586 0.086 1.00 94.25 76 LEU A O 1
ATOM 620 N N . ALA A 1 77 ? -0.558 10.732 1.899 1.00 95.44 77 ALA A N 1
ATOM 621 C CA . ALA A 1 77 ? 0.623 11.306 1.265 1.00 95.44 77 ALA A CA 1
ATOM 622 C C . ALA A 1 77 ? 1.643 10.218 0.878 1.00 95.44 77 ALA A C 1
ATOM 624 O O . ALA A 1 77 ? 2.167 10.233 -0.234 1.00 95.44 77 ALA A O 1
ATOM 625 N N . THR A 1 78 ? 1.864 9.215 1.733 1.00 95.81 78 THR A N 1
ATOM 626 C CA . THR A 1 78 ? 2.680 8.033 1.405 1.00 95.81 78 THR A CA 1
ATOM 627 C C . THR A 1 78 ? 2.141 7.269 0.200 1.00 95.81 7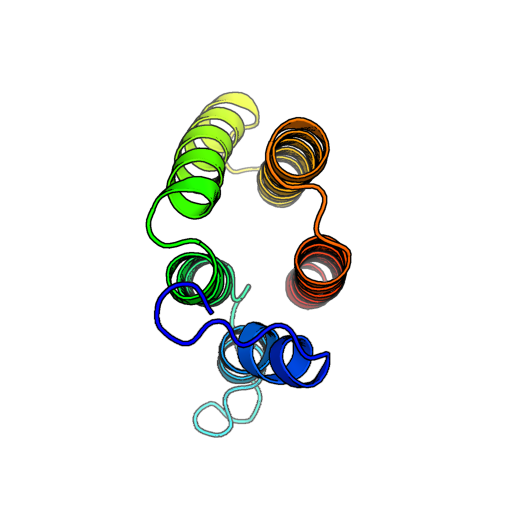8 THR A C 1
ATOM 629 O O . THR A 1 78 ? 2.912 6.914 -0.691 1.00 95.81 78 THR A O 1
ATOM 632 N N . LEU A 1 79 ? 0.829 7.018 0.139 1.00 95.38 79 LEU A N 1
ATOM 633 C CA . LEU A 1 79 ? 0.215 6.343 -1.008 1.00 95.38 79 LEU A CA 1
ATOM 634 C C . LEU A 1 79 ? 0.332 7.180 -2.287 1.00 95.38 79 LEU A C 1
ATOM 636 O O . LEU A 1 79 ? 0.565 6.615 -3.353 1.00 95.38 79 LEU A O 1
ATOM 640 N N . ALA A 1 80 ? 0.232 8.508 -2.192 1.00 96.88 80 ALA A N 1
ATOM 641 C CA . ALA A 1 80 ? 0.448 9.406 -3.324 1.00 96.88 80 ALA A CA 1
ATOM 642 C C . ALA A 1 80 ? 1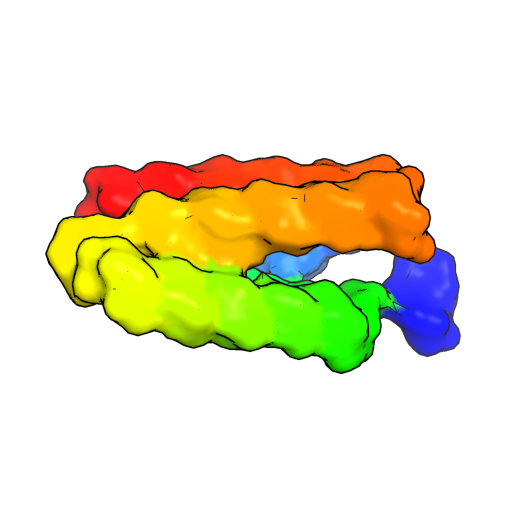.898 9.344 -3.835 1.00 96.88 80 ALA A C 1
ATOM 644 O O . ALA A 1 80 ? 2.116 9.226 -5.040 1.00 96.88 80 ALA A O 1
ATOM 645 N N . VAL A 1 81 ? 2.890 9.333 -2.935 1.00 97.31 81 VAL A N 1
ATOM 646 C CA . VAL A 1 81 ? 4.306 9.148 -3.301 1.00 97.31 81 VAL A CA 1
ATOM 647 C C . VAL A 1 81 ? 4.538 7.774 -3.932 1.00 97.31 81 VAL A C 1
ATOM 649 O O . VAL A 1 81 ? 5.219 7.679 -4.951 1.00 97.31 81 VAL A O 1
ATOM 652 N N . ALA A 1 82 ? 3.943 6.711 -3.384 1.00 96.44 82 ALA A N 1
ATOM 653 C CA . ALA A 1 82 ? 4.023 5.374 -3.971 1.00 96.44 82 ALA A CA 1
ATOM 654 C C . ALA A 1 82 ? 3.383 5.319 -5.370 1.00 96.44 82 ALA A C 1
ATOM 656 O O . ALA A 1 82 ? 3.946 4.704 -6.274 1.00 96.44 82 ALA A O 1
ATOM 657 N N . CYS A 1 83 ? 2.250 6.000 -5.570 1.00 97.06 83 CYS A N 1
ATOM 658 C CA . CYS A 1 83 ? 1.599 6.141 -6.872 1.00 97.06 83 CYS A CA 1
ATOM 659 C C . CYS A 1 83 ? 2.521 6.836 -7.880 1.00 97.06 83 CYS A C 1
ATOM 661 O O . CYS A 1 83 ? 2.783 6.292 -8.950 1.00 97.06 83 CYS A O 1
ATOM 663 N N . ALA A 1 84 ? 3.081 7.992 -7.510 1.00 97.38 84 ALA A N 1
ATOM 664 C CA . ALA A 1 84 ? 4.017 8.730 -8.352 1.00 97.38 84 ALA A CA 1
ATOM 665 C C . ALA A 1 84 ? 5.258 7.890 -8.694 1.00 97.38 84 ALA A C 1
ATOM 667 O O . ALA A 1 84 ? 5.663 7.824 -9.852 1.00 97.38 84 ALA A O 1
ATOM 668 N N . TYR A 1 85 ? 5.823 7.183 -7.712 1.00 97.38 85 TYR A N 1
ATOM 669 C CA . TYR A 1 85 ? 6.951 6.279 -7.929 1.00 97.38 85 TYR A CA 1
ATOM 670 C C . TYR A 1 85 ? 6.612 5.163 -8.927 1.00 97.38 85 TYR A C 1
ATOM 672 O O . TYR A 1 85 ? 7.386 4.903 -9.848 1.00 97.38 85 TYR A O 1
ATOM 680 N N . LEU A 1 86 ? 5.450 4.517 -8.786 1.00 96.44 86 LEU A N 1
ATOM 681 C CA . LEU A 1 86 ? 5.013 3.493 -9.734 1.00 96.44 86 LEU A CA 1
ATOM 682 C C . LEU A 1 86 ? 4.823 4.076 -11.135 1.00 96.44 86 LEU A C 1
ATOM 684 O O . LEU A 1 86 ? 5.328 3.500 -12.088 1.00 96.44 86 LEU A O 1
ATOM 688 N N . LEU A 1 87 ? 4.177 5.232 -11.279 1.00 96.44 87 LEU A N 1
ATOM 689 C CA . LEU A 1 87 ? 3.969 5.853 -12.590 1.00 96.44 87 LEU A CA 1
ATOM 690 C C . LEU A 1 87 ? 5.284 6.209 -13.300 1.00 96.44 87 LEU A C 1
ATOM 692 O O . LEU A 1 87 ? 5.375 6.051 -14.514 1.00 96.44 87 LEU A O 1
ATOM 696 N N . LEU A 1 88 ? 6.302 6.647 -12.556 1.00 96.50 88 LEU A N 1
ATOM 697 C CA . LEU A 1 88 ? 7.590 7.057 -13.123 1.00 96.50 88 LEU A CA 1
ATOM 698 C C . LEU A 1 88 ? 8.524 5.881 -13.427 1.00 96.50 88 LEU A C 1
ATOM 700 O O . LEU A 1 88 ? 9.225 5.903 -14.435 1.00 96.50 88 LEU A O 1
ATOM 704 N N . PHE A 1 89 ? 8.561 4.862 -12.563 1.00 94.94 89 PHE A N 1
ATOM 705 C CA . PHE A 1 89 ? 9.574 3.802 -12.641 1.00 94.94 89 PHE A CA 1
ATOM 706 C C . PHE A 1 89 ? 9.022 2.427 -13.032 1.00 94.94 89 PHE A C 1
ATOM 708 O O . PHE A 1 89 ? 9.789 1.570 -13.471 1.00 94.94 89 PHE A O 1
ATOM 715 N N . ASN A 1 90 ? 7.725 2.167 -12.839 1.00 89.69 90 ASN A N 1
ATOM 716 C CA . ASN A 1 90 ? 7.102 0.879 -13.156 1.00 89.69 90 ASN A CA 1
ATOM 717 C C . ASN A 1 90 ? 5.568 0.995 -13.309 1.00 89.69 90 ASN A C 1
ATOM 719 O O . ASN A 1 90 ? 4.835 0.554 -12.412 1.00 89.69 90 ASN A O 1
ATOM 723 N N . PRO A 1 91 ? 5.071 1.586 -14.416 1.00 90.19 91 PRO A N 1
ATOM 724 C CA . PRO A 1 91 ? 3.651 1.887 -14.620 1.00 90.19 91 PRO A CA 1
ATOM 725 C C . PRO A 1 91 ? 2.843 0.632 -14.992 1.00 90.19 91 PRO A C 1
ATOM 727 O O . PRO A 1 91 ? 2.184 0.559 -16.025 1.00 90.19 91 PRO A O 1
ATOM 730 N N . SER A 1 92 ? 2.909 -0.399 -14.151 1.00 92.88 92 SER A N 1
ATOM 731 C CA . SER A 1 92 ? 2.144 -1.633 -14.307 1.00 92.88 92 SER A CA 1
ATOM 732 C C . SER A 1 92 ? 0.684 -1.400 -13.901 1.00 92.88 92 SER A C 1
ATOM 734 O O . SER A 1 92 ? 0.440 -1.059 -12.737 1.00 92.88 92 SER A O 1
ATOM 736 N N . PRO A 1 93 ? -0.300 -1.650 -14.790 1.00 94.56 93 PRO A N 1
ATOM 737 C CA . PRO A 1 93 ? -1.719 -1.524 -14.453 1.00 94.56 93 PRO A CA 1
ATOM 738 C C . PRO A 1 93 ? -2.097 -2.359 -13.226 1.00 94.56 93 PRO A C 1
ATOM 740 O O . PRO A 1 93 ? -2.806 -1.887 -12.342 1.00 94.56 93 PRO A O 1
ATOM 743 N N . LEU A 1 94 ? -1.542 -3.570 -13.109 1.00 94.81 94 LEU A N 1
ATOM 744 C CA . LEU A 1 94 ? -1.769 -4.435 -11.956 1.00 94.81 94 LEU A CA 1
ATOM 745 C C . LEU A 1 94 ? -1.310 -3.777 -10.645 1.00 94.81 94 LEU A C 1
ATOM 747 O O . LEU A 1 94 ? -2.060 -3.757 -9.677 1.00 94.81 94 LEU A O 1
ATOM 751 N N . LEU A 1 95 ? -0.107 -3.198 -10.596 1.00 95.38 95 LEU A N 1
ATOM 752 C CA . LEU A 1 95 ? 0.384 -2.566 -9.364 1.00 95.38 95 LEU A CA 1
ATOM 753 C C . LEU A 1 95 ? -0.442 -1.328 -8.992 1.00 95.38 95 LEU A C 1
ATOM 755 O O . LEU A 1 95 ? -0.714 -1.112 -7.813 1.00 95.38 95 LEU A O 1
ATOM 759 N N . LEU A 1 96 ? -0.887 -0.552 -9.983 1.00 96.12 96 LEU A N 1
ATOM 760 C CA . LEU A 1 96 ? -1.749 0.610 -9.754 1.00 96.12 96 LEU A CA 1
ATOM 761 C C . LEU A 1 96 ? -3.126 0.207 -9.217 1.00 96.12 96 LEU A C 1
ATOM 763 O O . LEU A 1 96 ? -3.623 0.834 -8.284 1.00 96.12 96 LEU A O 1
ATOM 767 N N . THR A 1 97 ? -3.726 -0.866 -9.739 1.00 96.25 97 THR A N 1
ATOM 768 C CA . THR A 1 97 ? -4.990 -1.379 -9.181 1.00 96.25 97 THR A CA 1
ATOM 769 C C . THR A 1 97 ? -4.818 -1.931 -7.768 1.00 96.25 97 THR A C 1
ATOM 771 O O . THR A 1 97 ? -5.643 -1.637 -6.908 1.00 96.25 97 THR A O 1
ATOM 774 N N . ILE A 1 98 ? -3.725 -2.648 -7.478 1.00 96.50 98 ILE A N 1
ATOM 775 C CA . ILE A 1 98 ? -3.404 -3.099 -6.117 1.00 96.50 98 ILE A CA 1
ATOM 776 C C . ILE A 1 98 ? -3.287 -1.892 -5.183 1.00 96.50 98 ILE A C 1
ATOM 778 O O . ILE A 1 98 ? -3.914 -1.872 -4.125 1.00 96.50 98 ILE A O 1
ATOM 782 N N . LEU A 1 99 ? -2.570 -0.842 -5.593 1.00 96.69 99 LEU A N 1
ATOM 783 C CA . LEU A 1 99 ? -2.473 0.398 -4.824 1.00 96.69 99 LEU A CA 1
ATOM 784 C C . LEU A 1 99 ? -3.849 1.042 -4.588 1.00 96.69 99 LEU A C 1
ATOM 786 O O . LEU A 1 99 ? -4.143 1.442 -3.463 1.00 96.69 99 LEU A O 1
ATOM 790 N N . ALA A 1 100 ? -4.708 1.092 -5.610 1.00 96.25 100 ALA A N 1
ATOM 791 C CA . ALA A 1 100 ? -6.064 1.623 -5.493 1.00 96.25 100 ALA A CA 1
ATOM 792 C C . ALA A 1 100 ? -6.923 0.803 -4.513 1.00 96.25 100 ALA A C 1
ATOM 794 O O . ALA A 1 100 ? -7.596 1.373 -3.655 1.00 96.25 100 ALA A O 1
ATOM 795 N N . THR A 1 101 ? -6.859 -0.530 -4.570 1.00 95.81 101 THR A N 1
ATOM 796 C CA . THR A 1 101 ? -7.584 -1.399 -3.624 1.00 95.81 101 THR A CA 1
ATOM 797 C C . THR A 1 101 ? -7.070 -1.261 -2.189 1.00 95.81 101 THR A C 1
ATOM 799 O O . THR A 1 101 ? -7.871 -1.194 -1.257 1.00 95.81 101 THR A O 1
ATOM 802 N N . HIS A 1 102 ? -5.755 -1.122 -1.992 1.00 95.38 102 HIS A N 1
ATOM 803 C CA . HIS A 1 102 ? -5.167 -0.828 -0.684 1.00 95.38 102 HIS A CA 1
ATOM 804 C C . HIS A 1 102 ? -5.603 0.537 -0.143 1.00 95.38 102 HIS A C 1
ATOM 806 O O . HIS A 1 102 ? -5.912 0.651 1.043 1.00 95.38 102 HIS A O 1
ATOM 812 N N . LEU A 1 103 ? -5.683 1.559 -1.000 1.00 94.56 103 LEU A N 1
ATOM 813 C CA . LEU A 1 103 ? -6.196 2.878 -0.631 1.00 94.56 103 LEU A CA 1
ATOM 814 C C . LEU A 1 103 ? -7.650 2.794 -0.155 1.00 94.56 103 LEU A C 1
ATOM 816 O O . LEU A 1 103 ? -7.976 3.333 0.902 1.00 94.56 103 LEU A O 1
ATOM 820 N N . LEU A 1 104 ? -8.510 2.078 -0.885 1.00 94.19 104 LEU A N 1
ATOM 821 C CA . LEU A 1 104 ? -9.905 1.868 -0.486 1.00 94.19 104 LEU A CA 1
ATOM 822 C C . LEU A 1 104 ? -10.004 1.161 0.873 1.00 94.19 104 LEU A C 1
ATOM 824 O O . LEU A 1 104 ? -10.783 1.581 1.730 1.00 94.19 104 LEU A O 1
ATOM 828 N N . LEU A 1 105 ? -9.176 0.137 1.100 1.00 92.88 105 LEU A N 1
ATOM 829 C CA . LEU A 1 105 ? -9.138 -0.591 2.368 1.00 92.88 105 LEU A CA 1
ATOM 830 C C . LEU A 1 105 ? -8.666 0.292 3.533 1.00 92.88 105 LEU A C 1
ATOM 832 O O . LEU A 1 105 ? -9.243 0.229 4.618 1.00 92.88 105 LEU A O 1
ATOM 836 N N . ILE A 1 106 ? -7.668 1.153 3.321 1.00 92.56 106 ILE A N 1
ATOM 837 C CA . ILE A 1 106 ? -7.192 2.111 4.333 1.00 92.56 106 ILE A CA 1
ATOM 838 C C . ILE A 1 106 ? -8.274 3.142 4.664 1.00 92.56 106 ILE A C 1
ATOM 840 O O . ILE A 1 106 ? -8.549 3.395 5.835 1.00 92.56 106 ILE A O 1
ATOM 844 N N . LEU A 1 107 ? -8.926 3.721 3.652 1.00 91.75 107 LEU A N 1
ATOM 845 C CA . LEU A 1 107 ? -10.006 4.688 3.866 1.00 91.75 107 LEU A CA 1
ATOM 846 C C . LEU A 1 107 ? -11.165 4.082 4.658 1.00 91.75 107 LEU A C 1
ATOM 848 O O . LEU A 1 107 ? -11.761 4.745 5.505 1.00 91.75 107 LEU A O 1
ATOM 852 N N . TRP A 1 108 ? -11.481 2.822 4.384 1.00 89.62 108 TRP A N 1
ATOM 853 C CA . TRP A 1 108 ? -12.538 2.107 5.075 1.00 89.62 108 TRP A CA 1
ATOM 854 C C . TRP A 1 108 ? -12.143 1.716 6.508 1.00 89.62 108 TRP A C 1
ATOM 856 O O . TRP A 1 108 ? -12.918 1.952 7.434 1.00 89.62 108 TRP A O 1
ATOM 866 N N . THR A 1 109 ? -10.925 1.206 6.722 1.00 87.25 109 THR A N 1
ATOM 867 C CA . THR A 1 109 ? -10.432 0.851 8.067 1.00 87.25 109 THR A CA 1
ATOM 868 C C . THR A 1 109 ? -10.193 2.061 8.965 1.00 87.25 109 THR A C 1
ATOM 870 O O . THR A 1 109 ? -10.276 1.923 10.175 1.00 87.25 109 THR A O 1
ATOM 873 N N . HIS A 1 110 ? -9.933 3.248 8.411 1.00 84.12 110 HIS A N 1
ATOM 874 C CA . HIS A 1 110 ? -9.774 4.469 9.205 1.00 84.12 110 HIS A CA 1
ATOM 875 C C . HIS A 1 110 ? -11.117 5.092 9.642 1.00 84.12 110 HIS A C 1
ATOM 877 O O . HIS A 1 110 ? -11.141 5.937 10.536 1.00 84.12 110 HIS A O 1
ATOM 883 N N . LYS A 1 111 ? -12.236 4.731 8.997 1.00 77.44 111 LYS A N 1
ATOM 884 C CA . LYS A 1 111 ? -13.583 5.188 9.388 1.00 77.44 111 LYS A CA 1
ATOM 885 C C . LYS A 1 111 ? -14.226 4.329 10.481 1.00 77.44 111 LYS A C 1
ATOM 887 O O . LYS A 1 111 ? -15.179 4.795 11.100 1.00 77.44 111 LYS A O 1
ATOM 892 N N . ARG A 1 112 ? -13.770 3.086 10.640 1.00 65.75 112 ARG A N 1
ATOM 893 C CA . ARG A 1 112 ? -14.209 2.157 11.688 1.00 65.75 112 ARG A CA 1
ATOM 894 C C . ARG A 1 112 ? -13.461 2.418 12.986 1.00 65.75 112 ARG A C 1
ATOM 896 O O . ARG A 1 112 ? -14.108 2.246 14.037 1.00 65.75 112 ARG A O 1
#